Protein AF-A0A7W1F7R4-F1 (afdb_monomer_lite)

Secondary structure (DSSP, 8-state):
-HHHHHHHHHHHHHHHHHHHHHHHHHHHHHHTT-HHHHHHHHHHHHHSSTTS-----

pLDDT: mean 78.05, std 12.89, range [51.97, 94.31]

Foldseek 3Di:
DVVVVVVVVVVLVVLQVVLVVLLVVLVVCVVVVVPVSSVVSNVVSVCSHDPDPCVPD

Structure (mmCIF, N/CA/C/O backbone):
data_AF-A0A7W1F7R4-F1
#
_entry.id   AF-A0A7W1F7R4-F1
#
loop_
_atom_site.group_PDB
_atom_site.id
_atom_site.type_symbol
_atom_site.label_atom_id
_atom_site.label_alt_id
_atom_site.label_comp_id
_atom_site.label_asym_id
_atom_site.label_entity_id
_atom_site.label_seq_id
_atom_site.pdbx_PDB_ins_code
_atom_site.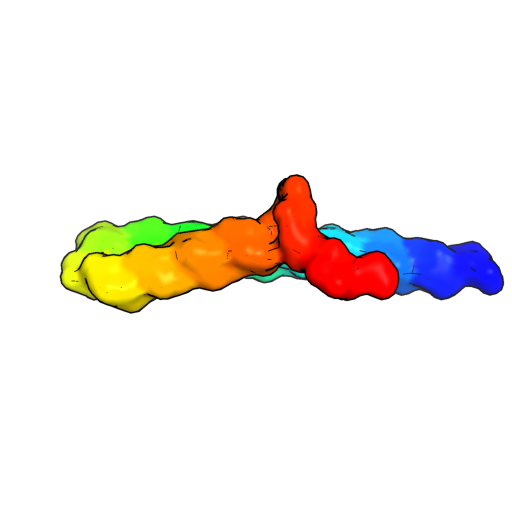Cartn_x
_atom_site.Cartn_y
_atom_site.Cartn_z
_atom_site.occupancy
_atom_site.B_iso_or_equiv
_atom_site.auth_seq_id
_atom_site.auth_comp_id
_atom_site.auth_asym_id
_atom_site.auth_atom_id
_atom_site.pdbx_PDB_model_num
ATOM 1 N N . MET A 1 1 ? 16.271 0.109 -29.929 1.00 57.81 1 MET A N 1
ATOM 2 C CA . MET A 1 1 ? 16.253 -0.986 -28.927 1.00 57.81 1 MET A CA 1
ATOM 3 C C . MET A 1 1 ? 16.684 -0.511 -27.537 1.00 57.81 1 MET A C 1
ATOM 5 O O . MET A 1 1 ? 15.959 -0.787 -26.595 1.00 57.81 1 MET A O 1
ATOM 9 N N . LEU A 1 2 ? 17.780 0.250 -27.399 1.00 64.88 2 LEU A N 1
ATOM 10 C CA . LEU A 1 2 ? 18.209 0.846 -26.116 1.00 64.88 2 LEU A CA 1
ATOM 11 C C . LEU A 1 2 ? 17.193 1.841 -25.514 1.00 64.88 2 LEU A C 1
ATOM 13 O O . LEU A 1 2 ? 16.932 1.792 -24.318 1.00 64.88 2 LEU A O 1
ATOM 17 N N . GLU A 1 3 ? 16.557 2.679 -26.337 1.00 68.38 3 GLU A N 1
ATOM 18 C CA . GLU A 1 3 ? 15.535 3.638 -25.873 1.00 68.38 3 GLU A CA 1
ATOM 19 C C . GLU A 1 3 ? 14.260 2.961 -25.342 1.00 68.38 3 GLU A C 1
ATOM 21 O O . GLU A 1 3 ? 13.686 3.394 -24.348 1.00 68.38 3 GLU A O 1
ATOM 26 N N . LEU A 1 4 ? 13.851 1.844 -25.954 1.00 65.00 4 LEU A N 1
ATOM 27 C CA . LEU A 1 4 ? 12.700 1.052 -25.507 1.00 65.00 4 LEU A CA 1
ATOM 28 C C . LEU A 1 4 ? 12.978 0.373 -24.154 1.00 65.00 4 LEU A C 1
ATOM 30 O O . LEU A 1 4 ? 12.096 0.298 -23.300 1.00 65.00 4 LEU A O 1
ATOM 34 N N . LEU A 1 5 ? 14.224 -0.068 -23.941 1.00 65.31 5 LEU A N 1
ATOM 35 C CA . LEU A 1 5 ? 14.674 -0.644 -22.674 1.00 65.31 5 LEU A CA 1
ATOM 36 C C . LEU A 1 5 ? 14.654 0.409 -21.551 1.00 65.31 5 LEU A C 1
ATOM 38 O O . LEU A 1 5 ? 14.146 0.138 -20.464 1.00 65.31 5 LEU A O 1
ATOM 42 N N . ALA A 1 6 ? 15.128 1.628 -21.830 1.00 62.31 6 ALA A N 1
ATOM 43 C CA . ALA A 1 6 ? 15.115 2.739 -20.876 1.00 62.31 6 ALA A CA 1
ATOM 44 C C . ALA A 1 6 ? 13.688 3.166 -20.482 1.00 62.31 6 ALA A C 1
ATOM 46 O O . ALA A 1 6 ? 13.420 3.399 -19.302 1.00 62.31 6 ALA A O 1
ATOM 47 N N . LEU A 1 7 ? 12.757 3.194 -21.442 1.00 64.38 7 LEU A N 1
ATOM 48 C CA . LEU A 1 7 ? 11.350 3.505 -21.180 1.00 64.38 7 LEU A CA 1
ATOM 49 C C . LEU A 1 7 ? 10.680 2.434 -20.297 1.00 64.38 7 LEU A C 1
ATOM 51 O O . LEU A 1 7 ? 9.939 2.772 -19.375 1.00 64.38 7 LEU A O 1
ATOM 55 N N . SER A 1 8 ? 10.989 1.150 -20.525 1.00 66.19 8 SER A N 1
ATOM 56 C CA . SER A 1 8 ? 10.489 0.046 -19.688 1.00 66.19 8 SER A CA 1
ATOM 57 C C . SER A 1 8 ? 11.046 0.077 -18.258 1.00 66.19 8 SER A C 1
ATOM 59 O O . SER A 1 8 ? 10.309 -0.163 -17.302 1.00 66.19 8 SER A O 1
ATOM 61 N N . GLY A 1 9 ? 12.320 0.455 -18.097 1.00 67.25 9 GLY A N 1
ATOM 62 C CA . GLY A 1 9 ? 12.951 0.639 -16.790 1.00 67.25 9 GLY A CA 1
ATOM 63 C C . GLY A 1 9 ? 12.337 1.796 -16.003 1.00 67.25 9 GLY A C 1
ATOM 64 O O . GLY A 1 9 ? 12.051 1.637 -14.821 1.00 67.25 9 GLY A O 1
ATOM 65 N N . ALA A 1 10 ? 12.065 2.928 -16.663 1.00 67.94 10 ALA A N 1
ATOM 66 C CA . ALA A 1 10 ? 11.410 4.081 -16.045 1.00 67.94 10 ALA A CA 1
ATOM 67 C C . ALA A 1 10 ? 9.957 3.784 -15.628 1.00 67.94 10 ALA A C 1
ATOM 69 O O . ALA A 1 10 ? 9.523 4.196 -14.553 1.00 67.94 10 ALA A O 1
ATOM 70 N N . ALA A 1 11 ? 9.208 3.032 -16.440 1.00 67.75 11 ALA A N 1
ATOM 71 C CA . ALA A 1 11 ? 7.849 2.614 -16.098 1.00 67.75 11 ALA A CA 1
ATOM 72 C C . ALA A 1 11 ? 7.812 1.720 -14.842 1.00 67.75 11 ALA A C 1
ATOM 74 O O . ALA A 1 11 ? 6.927 1.879 -13.999 1.00 67.75 11 ALA A O 1
ATOM 75 N N . ALA A 1 12 ? 8.800 0.833 -14.678 1.00 66.81 12 ALA A N 1
ATOM 76 C CA . ALA A 1 12 ? 8.915 -0.038 -13.509 1.00 66.81 12 ALA A CA 1
ATOM 77 C C . ALA A 1 12 ? 9.174 0.745 -12.207 1.00 66.81 12 ALA A C 1
ATOM 79 O O . ALA A 1 12 ? 8.556 0.457 -11.180 1.00 66.81 12 ALA A O 1
ATOM 80 N N . THR A 1 13 ? 10.029 1.773 -12.239 1.00 72.19 13 THR A N 1
ATOM 81 C CA . THR A 1 13 ? 10.258 2.650 -11.077 1.00 72.19 13 THR A CA 1
ATOM 82 C C . THR A 1 13 ? 9.036 3.503 -10.749 1.00 72.19 13 THR A C 1
ATOM 84 O O . THR A 1 13 ? 8.737 3.705 -9.575 1.00 72.19 13 THR A O 1
ATOM 87 N N . ILE A 1 14 ? 8.292 3.972 -11.753 1.00 76.19 14 ILE A N 1
ATOM 88 C CA . ILE A 1 14 ? 7.071 4.763 -11.536 1.00 76.19 14 ILE A CA 1
ATOM 89 C C . ILE A 1 14 ? 5.978 3.921 -10.855 1.00 76.19 14 ILE A C 1
ATOM 91 O O . ILE A 1 14 ? 5.387 4.369 -9.872 1.00 76.19 14 ILE A O 1
ATOM 95 N N . LEU A 1 15 ? 5.746 2.689 -11.320 1.00 75.00 15 LEU A N 1
ATOM 96 C CA . LEU A 1 15 ? 4.802 1.748 -10.699 1.00 75.00 15 LEU A CA 1
ATOM 97 C C . LEU A 1 15 ? 5.160 1.448 -9.237 1.00 75.00 15 LEU A C 1
ATOM 99 O O . LEU A 1 15 ? 4.282 1.463 -8.375 1.00 75.00 15 LEU A O 1
ATOM 103 N N . TRP A 1 16 ? 6.452 1.261 -8.947 1.00 78.19 16 TRP A N 1
ATOM 104 C CA . TRP A 1 16 ? 6.954 1.070 -7.583 1.00 78.19 16 TRP A CA 1
ATOM 105 C C . TRP A 1 16 ? 6.598 2.251 -6.669 1.00 78.19 16 TRP A C 1
ATOM 107 O O . TRP A 1 16 ? 6.061 2.053 -5.578 1.00 78.19 16 TRP A O 1
ATOM 117 N N . VAL A 1 17 ? 6.838 3.485 -7.125 1.00 82.44 17 VAL A N 1
ATOM 118 C CA . VAL A 1 17 ? 6.550 4.697 -6.340 1.00 82.44 17 VAL A CA 1
ATOM 119 C C . VAL A 1 17 ? 5.049 4.836 -6.071 1.00 82.44 17 VAL A C 1
ATOM 121 O O . VAL A 1 17 ? 4.649 5.121 -4.941 1.00 82.44 17 VAL A O 1
ATOM 124 N N . ILE A 1 18 ? 4.207 4.594 -7.078 1.00 82.25 18 ILE A N 1
ATOM 125 C CA . ILE A 1 18 ? 2.746 4.683 -6.935 1.00 82.25 18 ILE A CA 1
ATOM 126 C C . ILE A 1 18 ? 2.230 3.637 -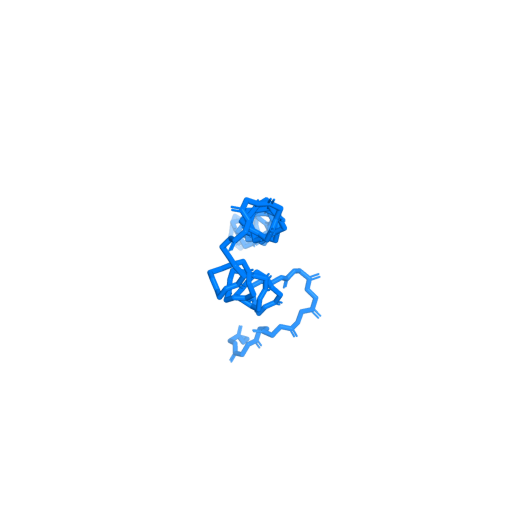5.937 1.00 82.25 18 ILE A C 1
ATOM 128 O O . ILE A 1 18 ? 1.381 3.953 -5.101 1.00 82.25 18 ILE A O 1
ATOM 132 N N . ALA A 1 19 ? 2.769 2.417 -5.969 1.00 81.31 19 ALA A N 1
ATOM 133 C CA . ALA A 1 19 ? 2.394 1.375 -5.022 1.00 81.31 19 ALA A CA 1
ATOM 134 C C . ALA A 1 19 ? 2.723 1.745 -3.569 1.00 81.31 19 ALA A C 1
ATOM 136 O O . ALA A 1 19 ? 1.882 1.580 -2.682 1.00 81.31 19 ALA A O 1
ATOM 137 N N . VAL A 1 20 ? 3.913 2.302 -3.321 1.00 85.56 20 VAL A N 1
ATOM 138 C CA . VAL A 1 20 ? 4.311 2.767 -1.981 1.00 85.56 20 VAL A CA 1
ATOM 139 C C . VAL A 1 20 ? 3.350 3.845 -1.474 1.00 85.56 20 VAL A C 1
ATOM 141 O O . VAL A 1 20 ? 2.901 3.787 -0.328 1.00 85.56 20 VAL A O 1
ATOM 144 N N . ILE A 1 21 ? 2.969 4.792 -2.336 1.00 90.25 21 ILE A N 1
ATOM 145 C CA . ILE A 1 21 ? 2.018 5.856 -1.987 1.00 90.25 21 ILE A CA 1
ATOM 146 C C . ILE A 1 21 ? 0.640 5.277 -1.633 1.00 90.25 21 ILE A C 1
ATOM 148 O O . ILE A 1 21 ? 0.045 5.696 -0.639 1.00 90.25 21 ILE A O 1
ATOM 152 N N . LEU A 1 22 ? 0.141 4.298 -2.394 1.00 88.44 22 LEU A N 1
ATOM 153 C CA . LEU A 1 22 ?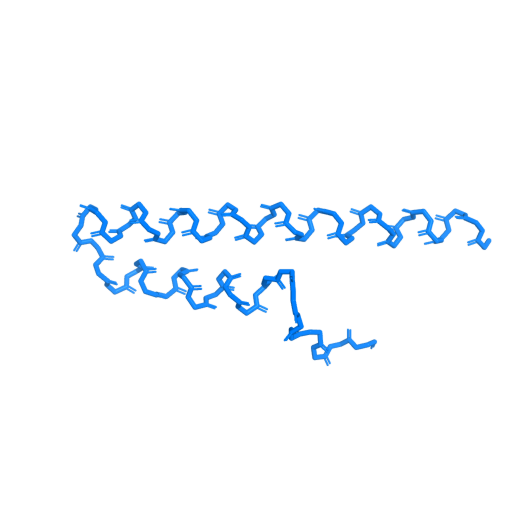 -1.155 3.655 -2.138 1.00 88.44 22 LEU A CA 1
ATOM 154 C C . LEU A 1 22 ? -1.191 2.910 -0.798 1.00 88.44 22 LEU A C 1
ATOM 156 O O . LEU A 1 22 ? -2.164 3.036 -0.053 1.00 88.44 22 LEU A O 1
ATOM 160 N N . VAL A 1 23 ? -0.123 2.185 -0.459 1.00 87.50 23 VAL A N 1
ATOM 161 C CA . VAL A 1 23 ? -0.013 1.487 0.832 1.00 87.50 23 VAL A CA 1
ATOM 162 C C . VAL A 1 23 ? 0.007 2.486 1.991 1.00 87.50 23 VAL A C 1
ATOM 164 O O . VAL A 1 23 ? -0.724 2.307 2.967 1.00 87.50 23 VAL A O 1
ATOM 167 N N . ILE A 1 24 ? 0.776 3.574 1.872 1.00 92.25 24 ILE A N 1
ATOM 168 C CA . ILE A 1 24 ? 0.813 4.640 2.886 1.00 92.25 24 ILE A CA 1
ATOM 169 C C . ILE A 1 24 ? -0.569 5.289 3.034 1.00 92.25 24 ILE A C 1
ATOM 171 O O . ILE A 1 24 ? -1.038 5.471 4.158 1.00 92.25 24 ILE A O 1
ATOM 175 N N . ALA A 1 25 ? -1.251 5.593 1.927 1.00 90.19 25 ALA A N 1
ATOM 176 C CA . ALA A 1 25 ? -2.605 6.141 1.952 1.00 90.19 25 ALA A CA 1
ATOM 177 C C . ALA A 1 25 ? -3.588 5.196 2.659 1.00 90.19 25 ALA A C 1
ATOM 179 O O . ALA A 1 25 ? -4.381 5.647 3.486 1.00 90.19 25 ALA A O 1
ATOM 180 N N . GLY A 1 26 ? -3.490 3.887 2.411 1.00 89.88 26 GLY A N 1
ATOM 181 C CA . GLY A 1 26 ? -4.300 2.885 3.096 1.00 89.88 26 GLY A CA 1
ATOM 182 C C . GLY A 1 26 ? -4.049 2.829 4.605 1.00 89.88 26 GLY A C 1
ATOM 183 O O . GLY A 1 26 ? -5.004 2.852 5.383 1.00 89.88 26 GLY A O 1
ATOM 184 N N . ILE A 1 27 ? -2.784 2.864 5.037 1.00 91.44 27 ILE A N 1
ATOM 185 C CA . ILE A 1 27 ? -2.420 2.939 6.464 1.00 91.44 27 ILE A CA 1
ATOM 186 C C . ILE A 1 27 ? -2.982 4.219 7.102 1.00 91.44 27 ILE A C 1
ATOM 188 O O . ILE A 1 27 ? -3.587 4.166 8.172 1.00 91.44 27 ILE A O 1
ATOM 192 N N . VAL A 1 28 ? -2.849 5.369 6.436 1.00 94.31 28 VAL A N 1
ATOM 193 C CA . VAL A 1 28 ? -3.387 6.649 6.927 1.00 94.31 28 VAL A CA 1
ATOM 194 C C . VAL A 1 28 ? -4.915 6.607 7.045 1.00 94.31 28 VAL A C 1
ATOM 196 O O . VAL A 1 28 ? -5.465 7.114 8.025 1.00 94.31 28 VAL A O 1
ATOM 199 N N . SER A 1 29 ? -5.615 5.984 6.095 1.00 92.75 29 SER A N 1
ATOM 200 C CA . SER A 1 29 ? -7.069 5.792 6.158 1.00 92.75 29 SER A CA 1
ATOM 201 C C . SER A 1 29 ? -7.496 4.913 7.338 1.00 92.75 29 SER A C 1
ATOM 203 O O . SER A 1 29 ? -8.484 5.241 7.998 1.00 92.75 29 SER A O 1
ATOM 205 N N . LEU A 1 30 ? -6.737 3.860 7.667 1.00 91.50 30 LEU A N 1
ATOM 206 C CA . LEU A 1 30 ? -6.991 3.045 8.863 1.00 91.50 30 LEU A CA 1
ATOM 207 C C . LEU A 1 30 ? -6.843 3.864 10.153 1.00 91.50 30 LEU A C 1
ATOM 209 O O . LEU A 1 30 ? -7.711 3.798 11.022 1.00 91.50 30 LEU A O 1
ATOM 213 N N . VAL A 1 31 ? -5.795 4.689 10.251 1.00 93.88 31 VAL A N 1
ATOM 214 C CA . VAL A 1 31 ? -5.557 5.569 11.414 1.00 93.88 31 VAL A CA 1
ATOM 215 C C . VAL A 1 31 ? -6.678 6.603 11.585 1.00 93.88 31 VAL A C 1
ATOM 217 O O . VAL A 1 31 ? -7.020 6.967 12.706 1.00 93.88 31 VAL A O 1
ATOM 220 N N . ARG A 1 32 ? -7.306 7.042 10.488 1.00 92.81 32 ARG A N 1
ATOM 221 C CA . ARG A 1 32 ? -8.460 7.963 10.499 1.00 92.81 32 ARG A CA 1
ATOM 222 C C . ARG A 1 32 ? -9.796 7.283 10.837 1.00 92.81 32 ARG A C 1
ATOM 224 O O . ARG A 1 32 ? -10.830 7.943 10.792 1.00 92.81 32 ARG A O 1
ATOM 231 N N . GLY A 1 33 ? -9.803 5.981 11.136 1.00 91.38 33 GLY A N 1
ATOM 232 C CA . GLY A 1 33 ? -11.020 5.211 11.417 1.00 91.38 33 GLY A CA 1
ATOM 233 C C . GLY A 1 33 ? -11.800 4.784 10.168 1.00 91.38 33 GLY A C 1
ATOM 234 O O . GLY A 1 33 ? -12.862 4.174 10.283 1.00 91.38 33 GLY A O 1
ATOM 235 N N . GLN A 1 34 ? -11.281 5.043 8.962 1.00 91.94 34 GLN A N 1
ATOM 236 C CA . GLN A 1 34 ? -11.867 4.568 7.705 1.00 91.94 34 GLN A CA 1
ATOM 237 C C . GLN A 1 34 ? -11.385 3.148 7.398 1.00 91.94 34 GLN A C 1
ATOM 239 O O . GLN A 1 34 ? -10.653 2.912 6.435 1.00 91.94 34 GLN A O 1
ATOM 244 N N . ILE A 1 35 ? -11.802 2.197 8.237 1.00 90.12 35 ILE A N 1
ATOM 245 C CA . ILE A 1 35 ? -11.296 0.817 8.221 1.00 90.12 35 ILE A CA 1
ATOM 246 C C . ILE A 1 35 ? -11.518 0.152 6.854 1.00 90.12 35 ILE A C 1
ATOM 248 O O . ILE A 1 35 ? -10.595 -0.437 6.295 1.00 90.12 35 ILE A O 1
ATOM 252 N N . LEU A 1 36 ? -12.716 0.303 6.278 1.00 91.81 36 LEU A N 1
ATOM 253 C CA . LEU A 1 36 ? -13.064 -0.310 4.994 1.00 91.81 36 LEU A CA 1
ATOM 254 C C . LEU A 1 36 ? -12.196 0.231 3.845 1.00 91.81 36 LEU A C 1
ATOM 256 O O . LEU A 1 36 ? -11.611 -0.542 3.093 1.00 91.81 36 LEU A O 1
ATOM 260 N N . MET A 1 37 ? -12.062 1.558 3.740 1.00 89.56 37 MET A N 1
ATOM 261 C CA . MET A 1 37 ? -11.274 2.187 2.674 1.00 89.56 37 MET A CA 1
ATOM 262 C C . MET A 1 37 ? -9.776 1.956 2.845 1.00 89.56 37 MET A C 1
ATOM 264 O O . MET A 1 37 ? -9.086 1.727 1.857 1.00 89.56 37 MET A O 1
ATOM 268 N N . GLY A 1 38 ? -9.269 1.970 4.079 1.00 89.25 38 GLY A N 1
ATOM 269 C CA . GLY A 1 38 ? -7.864 1.675 4.344 1.00 89.25 38 GLY A CA 1
ATOM 270 C C . GLY A 1 38 ? -7.492 0.249 3.952 1.00 89.25 38 GLY A C 1
ATOM 271 O O . GLY A 1 38 ? -6.475 0.044 3.294 1.00 89.25 38 GLY A O 1
ATOM 272 N N . LEU A 1 39 ? -8.353 -0.726 4.254 1.00 90.50 39 LEU A N 1
ATOM 273 C CA . LEU A 1 39 ? -8.128 -2.116 3.862 1.00 90.50 39 LEU A CA 1
ATOM 274 C C . LEU A 1 39 ? -8.157 -2.298 2.337 1.00 90.50 3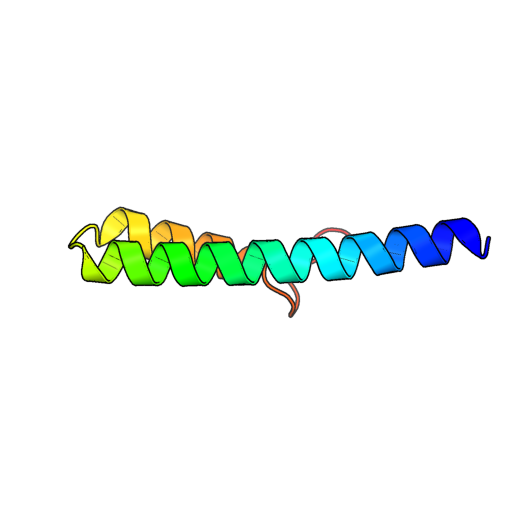9 LEU A C 1
ATOM 276 O O . LEU A 1 39 ? -7.275 -2.951 1.785 1.00 90.50 39 LEU A O 1
ATOM 280 N N . VAL A 1 40 ? -9.122 -1.677 1.649 1.00 92.19 40 VAL A N 1
ATOM 281 C CA . VAL A 1 40 ? -9.199 -1.696 0.178 1.00 92.19 40 VAL A CA 1
ATOM 282 C C . VAL A 1 40 ? -7.941 -1.087 -0.444 1.00 92.19 40 VAL A C 1
ATOM 284 O O . VAL A 1 40 ? -7.348 -1.695 -1.331 1.00 92.19 40 VAL A O 1
ATOM 287 N N . LEU A 1 41 ? -7.488 0.070 0.045 1.00 89.12 41 LEU A N 1
ATOM 288 C CA . LEU A 1 41 ? -6.280 0.738 -0.452 1.00 89.12 41 LEU A CA 1
ATOM 289 C C . LEU A 1 41 ? -5.008 -0.082 -0.208 1.00 89.12 41 LEU A C 1
ATOM 291 O O . LEU A 1 41 ? -4.138 -0.115 -1.074 1.00 89.12 41 LEU A O 1
ATOM 295 N N . ILE A 1 42 ? -4.913 -0.779 0.927 1.00 87.12 42 ILE A N 1
ATOM 296 C CA . ILE A 1 42 ? -3.792 -1.682 1.220 1.00 87.12 42 ILE A CA 1
ATOM 297 C C . 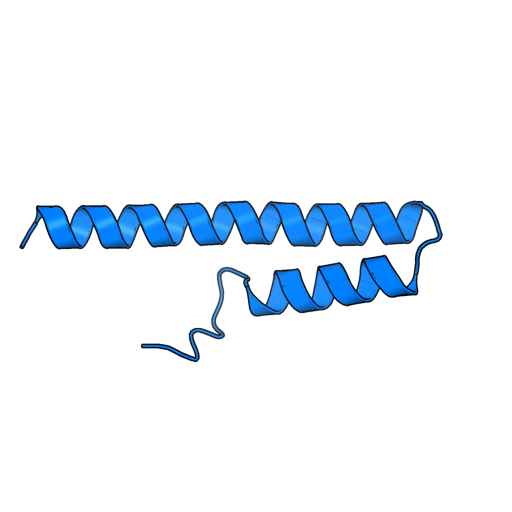ILE A 1 42 ? -3.794 -2.864 0.248 1.00 87.12 42 ILE A C 1
ATOM 299 O O . ILE A 1 42 ? -2.763 -3.136 -0.362 1.00 87.12 42 ILE A O 1
ATOM 303 N N . ILE A 1 43 ? -4.936 -3.530 0.047 1.00 87.00 43 ILE A N 1
ATOM 304 C CA . ILE A 1 43 ? -5.049 -4.658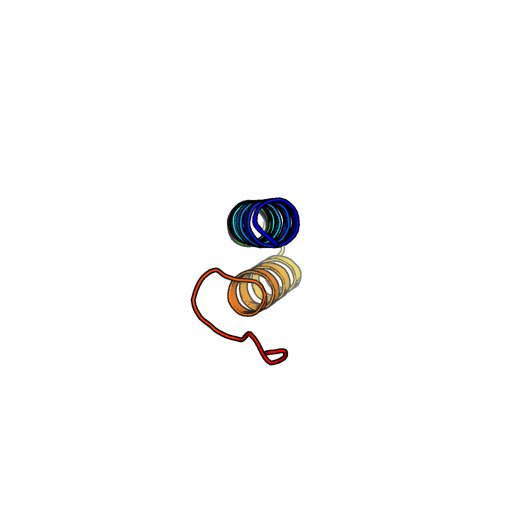 -0.893 1.00 87.00 43 ILE A CA 1
ATOM 305 C C . ILE A 1 43 ? -4.686 -4.207 -2.311 1.00 87.00 43 ILE A C 1
ATOM 307 O O . ILE A 1 43 ? -3.873 -4.847 -2.971 1.00 87.00 43 ILE A O 1
ATOM 311 N N . VAL A 1 44 ? -5.226 -3.075 -2.761 1.00 86.31 44 VAL A N 1
ATOM 312 C CA . VAL A 1 44 ? -4.927 -2.496 -4.078 1.00 86.31 44 VAL A CA 1
ATOM 313 C C . VAL A 1 44 ? -3.443 -2.124 -4.197 1.00 86.31 44 VAL A C 1
ATOM 315 O O . VAL A 1 44 ? -2.814 -2.456 -5.196 1.00 86.31 44 VAL A O 1
ATOM 318 N N . GLY A 1 45 ? -2.849 -1.516 -3.168 1.00 85.62 45 GLY A N 1
ATOM 319 C CA . GLY A 1 45 ? -1.423 -1.176 -3.131 1.00 85.62 45 GLY A CA 1
ATOM 320 C C . GLY A 1 45 ? -0.494 -2.395 -3.155 1.00 85.62 45 GLY A C 1
ATOM 321 O O . GLY A 1 45 ? 0.547 -2.345 -3.802 1.00 85.62 45 GLY A O 1
ATOM 322 N N . LEU A 1 46 ? -0.883 -3.503 -2.514 1.00 81.88 46 LEU A N 1
ATOM 323 C CA . LEU A 1 46 ? -0.165 -4.785 -2.568 1.00 81.88 46 LEU A CA 1
ATOM 324 C C . LEU A 1 46 ? -0.308 -5.477 -3.929 1.00 81.88 46 LEU A C 1
ATOM 326 O O . LEU A 1 46 ? 0.672 -6.013 -4.436 1.00 81.88 46 LEU A O 1
ATOM 330 N N . LEU A 1 47 ? -1.493 -5.425 -4.544 1.00 80.44 47 LEU A N 1
ATOM 331 C CA . LEU A 1 47 ? -1.730 -5.959 -5.891 1.00 80.44 47 LEU A CA 1
ATOM 332 C C . LEU A 1 47 ? -0.974 -5.175 -6.977 1.00 80.44 47 LEU A C 1
ATOM 334 O O . LEU A 1 47 ? -0.571 -5.749 -7.983 1.00 80.44 47 LEU A O 1
ATOM 338 N N . ILE A 1 48 ? -0.760 -3.876 -6.766 1.00 77.06 48 ILE A N 1
ATOM 339 C CA . ILE A 1 48 ? 0.020 -2.991 -7.652 1.00 77.06 48 ILE A CA 1
ATOM 340 C C . ILE A 1 48 ? 1.517 -2.988 -7.257 1.00 77.06 48 ILE A C 1
ATOM 342 O O . ILE A 1 48 ? 2.360 -2.432 -7.959 1.00 77.06 48 ILE A O 1
ATOM 346 N N . GLY A 1 49 ? 1.856 -3.626 -6.132 1.00 71.31 49 GLY A N 1
ATOM 347 C CA . GLY A 1 49 ? 3.146 -3.559 -5.459 1.00 71.31 49 GLY A CA 1
ATOM 348 C C . GLY A 1 49 ? 4.345 -4.150 -6.211 1.00 71.31 49 GLY A C 1
ATOM 349 O O . GLY A 1 49 ? 4.206 -5.023 -7.073 1.00 71.31 49 GLY A O 1
ATOM 350 N N . PRO A 1 50 ? 5.567 -3.727 -5.838 1.00 66.00 50 PRO A N 1
ATOM 351 C CA . PRO A 1 50 ? 6.810 -4.149 -6.468 1.00 66.00 50 PRO A CA 1
ATOM 352 C C . PRO A 1 50 ? 7.269 -5.517 -5.951 1.00 66.00 50 PRO A C 1
ATOM 354 O O . PRO A 1 50 ? 8.162 -5.624 -5.114 1.00 66.00 50 PRO A O 1
ATOM 357 N N . GLY A 1 51 ? 6.618 -6.577 -6.418 1.00 59.25 51 GLY A N 1
ATOM 358 C CA . GLY A 1 51 ? 6.940 -7.936 -5.972 1.00 59.25 51 GLY A CA 1
ATOM 359 C C . GLY A 1 51 ? 6.225 -9.080 -6.686 1.00 59.25 51 GLY A C 1
ATOM 360 O O . GLY A 1 51 ? 6.489 -10.230 -6.358 1.00 59.25 51 GLY A O 1
ATOM 361 N N . GLY A 1 52 ? 5.368 -8.805 -7.673 1.00 54.50 52 GLY A N 1
ATOM 362 C CA . GLY A 1 52 ? 4.749 -9.850 -8.487 1.00 54.50 52 GLY A CA 1
ATOM 363 C C . GLY A 1 52 ? 3.262 -10.039 -8.214 1.00 54.50 52 GLY A C 1
ATOM 364 O O . GLY A 1 52 ? 2.849 -10.947 -7.509 1.00 54.50 52 GLY A O 1
ATOM 365 N N . VAL A 1 53 ? 2.453 -9.250 -8.909 1.00 51.97 53 VAL A N 1
ATOM 366 C CA . VAL A 1 53 ? 1.334 -9.796 -9.689 1.00 51.97 53 VAL A CA 1
ATOM 367 C C . VAL A 1 53 ? 1.313 -9.063 -11.024 1.00 51.97 53 VAL A C 1
ATOM 369 O O . VAL A 1 53 ? 0.342 -8.442 -11.443 1.00 51.97 53 VAL A O 1
ATOM 372 N N . SER A 1 54 ? 2.446 -9.143 -11.721 1.00 59.69 54 SER A N 1
ATOM 373 C CA . SER A 1 54 ? 2.492 -8.987 -13.169 1.00 59.69 54 SER A CA 1
ATOM 374 C C . SER A 1 54 ? 1.653 -10.111 -13.784 1.00 59.69 54 SER A C 1
ATOM 376 O O . SER A 1 54 ? 2.187 -11.100 -14.274 1.00 59.69 54 SER A O 1
ATOM 378 N N . ILE A 1 55 ? 0.322 -9.988 -13.739 1.00 57.44 55 ILE A N 1
ATOM 379 C CA . ILE A 1 55 ? -0.591 -10.836 -14.528 1.00 57.44 55 ILE A CA 1
ATOM 380 C C . ILE A 1 55 ? -0.423 -10.521 -16.031 1.00 57.44 55 ILE A C 1
ATOM 382 O O . ILE A 1 55 ? -0.945 -11.215 -16.893 1.00 57.44 55 ILE A O 1
ATOM 386 N N . PHE A 1 56 ? 0.386 -9.516 -16.362 1.00 60.22 56 PHE A N 1
ATOM 387 C CA . PHE A 1 56 ? 0.764 -9.164 -17.718 1.00 60.22 56 PHE A CA 1
ATOM 388 C C . PHE A 1 56 ? 2.294 -9.172 -17.815 1.00 60.22 56 PHE A C 1
ATOM 390 O O . PHE A 1 56 ? 2.963 -8.214 -17.427 1.00 60.22 56 PHE A O 1
ATOM 397 N N . LYS A 1 57 ? 2.838 -10.309 -18.256 1.00 54.88 57 LYS A N 1
ATOM 398 C CA . LYS A 1 57 ? 4.104 -10.344 -18.996 1.00 54.88 57 LYS A CA 1
ATOM 399 C C . LYS A 1 57 ? 3.891 -9.688 -20.358 1.00 54.88 57 LYS A C 1
ATOM 401 O O . LYS A 1 57 ? 2.792 -9.890 -20.920 1.00 54.88 57 LYS A O 1
#

Sequence (57 aa):
MLELLALSGAAATILWVIAVILVIAGIVSLVRGQILMGLVLIIVGLLIGPGGVSIFK

Radius of gyration: 14.13 Å; chains: 1; bounding box: 31×19×40 Å